Protein AF-A0A9D7WFY9-F1 (afdb_monomer_lite)

pLDDT: mean 77.86, std 20.07, range [42.69, 97.19]

Secondary structure (DSSP, 8-state):
--S-SSSSSSSSSSGGGGS------PPPHHHHHHHHHHHHHHHHTT-S-HHHHHHHHHHHHHHHHHHHHHHHHTS-----

Foldseek 3Di:
DDDDPPPPPPVVVCVVVPPCPPPDPDDDLVNLVVVLVVLVVCVVVVVDDPVCVVVSVVVSVVSVVVSVVVVVVVPPPPDD

Structure (mmCIF, N/CA/C/O backbone):
data_AF-A0A9D7WFY9-F1
#
_entry.id   AF-A0A9D7WFY9-F1
#
loop_
_atom_site.group_PDB
_atom_site.id
_atom_site.type_symbol
_atom_site.label_atom_id
_atom_site.label_alt_id
_atom_site.label_comp_id
_atom_site.label_asym_id
_atom_site.label_entity_id
_atom_site.label_seq_id
_atom_site.pdbx_PDB_ins_code
_atom_site.Cartn_x
_atom_site.Cartn_y
_atom_site.Cartn_z
_atom_site.occupancy
_atom_site.B_iso_or_equiv
_atom_site.auth_seq_id
_atom_site.auth_comp_id
_atom_s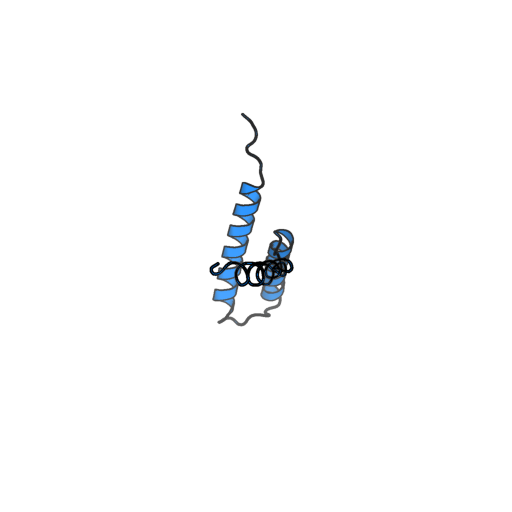ite.auth_asym_id
_atom_site.auth_atom_id
_atom_site.pdbx_PDB_model_num
ATOM 1 N N . MET A 1 1 ? 26.752 -0.179 63.948 1.00 49.75 1 MET A N 1
ATOM 2 C CA . MET A 1 1 ? 26.561 1.104 63.241 1.00 49.75 1 MET A CA 1
ATOM 3 C C . MET A 1 1 ? 27.519 1.105 62.049 1.00 49.75 1 MET A C 1
ATOM 5 O O . MET A 1 1 ? 28.421 1.920 61.994 1.00 49.75 1 MET A O 1
ATOM 9 N N . SER A 1 2 ? 27.574 0.059 61.222 1.00 47.03 2 SER A N 1
ATOM 10 C CA . SER A 1 2 ? 26.499 -0.553 60.420 1.00 47.03 2 SER A CA 1
ATOM 11 C C . SER A 1 2 ? 25.920 0.453 59.433 1.00 47.03 2 SER A C 1
ATOM 13 O O . SER A 1 2 ? 25.000 1.186 59.766 1.00 47.03 2 SER A O 1
ATOM 15 N N . ASP A 1 3 ? 26.572 0.513 58.274 1.00 56.19 3 ASP A N 1
ATOM 16 C CA . ASP A 1 3 ? 25.949 0.241 56.972 1.00 56.19 3 ASP A CA 1
ATOM 17 C C . ASP A 1 3 ? 24.727 1.052 56.512 1.00 56.19 3 ASP A C 1
ATOM 19 O O . ASP A 1 3 ? 24.015 0.602 55.621 1.00 56.19 3 ASP A O 1
ATOM 23 N N . GLU A 1 4 ? 24.495 2.264 57.018 1.00 54.41 4 GLU A N 1
ATOM 24 C CA . GLU A 1 4 ? 23.311 3.045 56.607 1.00 54.41 4 GLU A CA 1
ATOM 25 C C . GLU A 1 4 ? 23.587 4.292 55.748 1.00 54.41 4 GLU A C 1
ATOM 27 O O . GLU A 1 4 ? 22.654 5.012 55.412 1.00 54.41 4 GLU A O 1
ATOM 32 N N . GLN A 1 5 ? 24.829 4.537 55.303 1.00 53.44 5 GLN A N 1
ATOM 33 C CA . GLN A 1 5 ? 25.154 5.696 54.440 1.00 53.44 5 GLN A CA 1
ATOM 34 C C . GLN A 1 5 ? 25.539 5.344 52.989 1.00 53.44 5 GLN A C 1
ATOM 36 O O . GLN A 1 5 ? 26.094 6.167 52.270 1.00 53.44 5 GLN A O 1
ATOM 41 N N . THR A 1 6 ? 25.247 4.131 52.521 1.00 51.00 6 THR A N 1
ATOM 42 C CA . THR A 1 6 ? 25.489 3.732 51.115 1.00 51.00 6 THR A CA 1
ATOM 43 C C . THR A 1 6 ? 24.202 3.341 50.377 1.00 51.00 6 THR A C 1
ATOM 45 O O . THR A 1 6 ? 24.232 3.040 49.191 1.00 51.00 6 THR A O 1
ATOM 48 N N . THR A 1 7 ? 23.041 3.440 51.030 1.00 47.69 7 THR A N 1
ATOM 49 C CA . THR A 1 7 ? 21.750 3.006 50.463 1.00 47.69 7 THR A CA 1
ATOM 50 C C . THR A 1 7 ? 20.838 4.156 50.002 1.00 47.69 7 THR A C 1
ATOM 52 O O . THR A 1 7 ? 19.675 3.931 49.693 1.00 47.69 7 THR A O 1
ATOM 55 N N . ALA A 1 8 ? 21.333 5.398 49.958 1.00 53.41 8 ALA A N 1
ATOM 56 C CA . ALA A 1 8 ? 20.527 6.562 49.561 1.00 53.41 8 ALA A CA 1
ATOM 57 C C . ALA A 1 8 ? 20.924 7.185 48.209 1.00 53.41 8 ALA A C 1
ATOM 59 O O . ALA A 1 8 ? 20.123 7.908 47.636 1.00 53.41 8 ALA A O 1
ATOM 60 N N . GLU A 1 9 ? 22.114 6.900 47.668 1.00 52.88 9 GLU A N 1
ATOM 61 C CA . GLU A 1 9 ? 22.620 7.602 46.469 1.00 52.88 9 GLU A CA 1
ATOM 62 C C . GLU A 1 9 ? 22.575 6.756 45.180 1.00 52.88 9 GLU A C 1
ATOM 64 O O . GLU A 1 9 ? 22.786 7.266 44.085 1.00 52.88 9 GLU A O 1
ATOM 69 N N . VAL A 1 10 ? 22.251 5.460 45.268 1.00 53.84 10 VAL A N 1
ATOM 70 C CA . VAL A 1 10 ? 22.124 4.584 44.081 1.00 53.84 10 VAL A CA 1
ATOM 71 C C . VAL A 1 10 ? 20.688 4.552 43.537 1.00 53.84 10 VAL A C 1
ATOM 73 O O . VAL A 1 10 ? 20.469 4.221 42.371 1.00 53.84 10 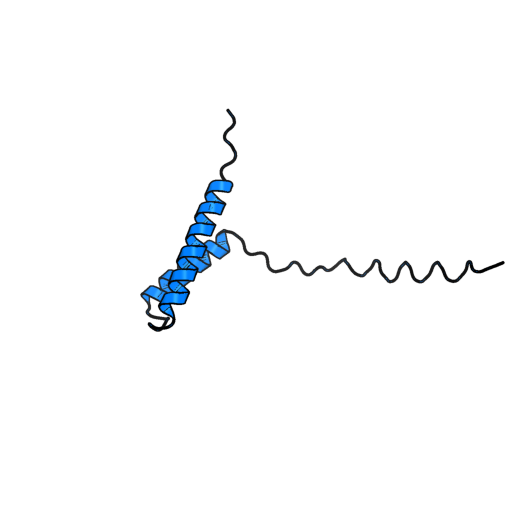VAL A O 1
ATOM 76 N N . THR A 1 11 ? 19.698 4.943 44.340 1.00 48.47 11 THR A N 1
ATOM 77 C CA . THR A 1 11 ? 18.276 4.857 43.976 1.00 48.47 11 THR A CA 1
ATOM 78 C C . THR A 1 11 ? 17.772 6.038 43.141 1.00 48.47 11 THR A C 1
ATOM 80 O O . THR A 1 11 ? 16.831 5.857 42.380 1.00 48.47 11 THR A O 1
ATOM 83 N N . GLU A 1 12 ? 18.406 7.215 43.187 1.00 49.06 12 GLU A N 1
ATOM 84 C CA . GLU A 1 12 ? 17.935 8.392 42.426 1.00 49.06 12 GLU A CA 1
ATOM 85 C C . GLU A 1 12 ? 18.531 8.509 41.009 1.00 49.06 12 GLU A C 1
ATOM 87 O O . GLU A 1 12 ? 17.971 9.191 40.154 1.00 49.06 12 GLU A O 1
ATOM 92 N N . ALA A 1 13 ? 19.618 7.796 40.691 1.00 49.72 13 ALA A N 1
ATOM 93 C CA . ALA A 1 13 ? 20.218 7.843 39.350 1.00 49.72 13 ALA A CA 1
ATOM 94 C C . ALA A 1 13 ? 19.546 6.904 38.325 1.00 49.72 13 ALA A C 1
ATOM 96 O O . ALA A 1 13 ? 19.873 6.953 37.140 1.00 49.72 13 ALA A O 1
ATOM 97 N N . THR A 1 14 ? 18.614 6.044 38.753 1.00 47.81 14 THR A N 1
ATOM 98 C CA . THR A 1 14 ? 17.882 5.132 37.851 1.00 47.81 14 THR A CA 1
ATOM 99 C C . THR A 1 14 ? 16.459 5.590 37.522 1.00 47.81 14 THR A C 1
ATOM 101 O O . THR A 1 14 ? 15.891 5.102 36.549 1.00 47.81 14 THR A O 1
ATOM 104 N N . GLU A 1 15 ? 15.901 6.585 38.222 1.00 47.41 15 GLU A N 1
ATOM 105 C CA . GLU A 1 15 ? 14.552 7.108 37.930 1.00 47.41 15 GLU A CA 1
ATOM 106 C C . GLU A 1 15 ? 14.506 8.156 36.804 1.00 47.41 15 GLU A C 1
ATOM 108 O O . GLU A 1 15 ? 13.440 8.421 36.251 1.00 47.41 15 GLU A O 1
ATOM 113 N N . GLN A 1 16 ? 15.647 8.690 36.358 1.00 42.69 16 GLN A N 1
ATOM 114 C CA . GLN A 1 16 ? 15.702 9.523 35.145 1.00 42.69 16 GLN A CA 1
ATOM 115 C C . GLN A 1 16 ? 15.750 8.711 33.837 1.00 42.69 16 GLN A C 1
ATOM 117 O O . GLN A 1 16 ? 15.765 9.292 32.753 1.00 42.69 16 GLN A O 1
ATOM 122 N N . ALA A 1 17 ? 15.709 7.376 33.901 1.00 52.19 17 ALA A N 1
ATOM 123 C CA . ALA A 1 17 ? 15.815 6.498 32.735 1.00 52.19 17 ALA A CA 1
ATOM 124 C C . ALA A 1 17 ? 14.523 6.335 31.901 1.00 52.19 17 ALA A C 1
ATOM 126 O O . ALA A 1 17 ? 14.500 5.496 31.002 1.00 52.19 17 ALA A O 1
ATOM 127 N N . THR A 1 18 ? 13.448 7.100 32.139 1.00 49.56 18 THR A N 1
ATOM 128 C CA . THR A 1 18 ? 12.156 6.807 31.471 1.00 49.56 18 THR A CA 1
ATOM 129 C C . THR A 1 18 ? 11.310 8.007 31.042 1.00 49.56 18 THR A C 1
ATOM 131 O O . THR A 1 18 ? 10.140 7.830 30.716 1.00 49.56 18 THR A O 1
ATOM 134 N N . ALA A 1 19 ? 11.864 9.222 30.996 1.00 52.22 19 ALA A N 1
ATOM 135 C CA . ALA A 1 19 ? 11.097 10.416 30.610 1.00 52.22 19 ALA A CA 1
ATOM 136 C C . ALA A 1 19 ? 11.249 10.845 29.140 1.00 52.22 19 ALA A C 1
ATOM 138 O O . ALA A 1 19 ? 10.682 11.857 28.756 1.00 52.22 19 ALA A O 1
ATOM 139 N N . GLU A 1 20 ? 11.944 10.070 28.310 1.00 51.44 20 GLU A N 1
ATOM 140 C CA . GLU A 1 20 ? 11.951 10.217 26.850 1.00 51.44 20 GLU A CA 1
ATOM 141 C C . GLU A 1 20 ? 11.994 8.815 26.232 1.00 51.44 20 GLU A C 1
ATOM 143 O O . GLU A 1 20 ? 12.928 8.422 25.535 1.00 51.44 20 GLU A O 1
ATOM 148 N N . ALA A 1 21 ? 10.952 8.017 26.487 1.00 54.50 21 ALA A N 1
ATOM 149 C CA . ALA A 1 21 ? 10.560 7.041 25.482 1.00 54.50 21 ALA A CA 1
ATOM 150 C C . ALA A 1 21 ? 10.200 7.871 24.249 1.00 54.50 21 ALA A C 1
ATOM 152 O O . ALA A 1 21 ? 9.096 8.407 24.170 1.00 54.50 21 ALA A O 1
ATOM 153 N N . ALA A 1 22 ? 11.171 8.074 23.353 1.00 59.03 22 ALA A N 1
ATOM 154 C CA . ALA A 1 22 ? 10.936 8.632 22.036 1.00 59.03 22 ALA A CA 1
ATOM 155 C C . ALA A 1 22 ? 9.687 7.930 21.505 1.00 59.03 22 ALA A C 1
ATOM 157 O O . ALA A 1 22 ? 9.727 6.714 21.305 1.00 59.03 22 ALA A O 1
ATOM 158 N N . GLN A 1 23 ? 8.566 8.658 21.407 1.00 64.62 23 GLN A N 1
ATOM 159 C CA . GLN A 1 23 ? 7.339 8.110 20.848 1.00 64.62 23 GLN A CA 1
ATOM 160 C C . GLN A 1 23 ? 7.746 7.524 19.507 1.00 64.62 23 GLN A C 1
ATOM 162 O O . GLN A 1 23 ? 8.187 8.253 18.612 1.00 64.62 23 GLN A O 1
ATOM 167 N N . ALA A 1 24 ? 7.710 6.194 19.417 1.00 69.88 24 ALA A N 1
ATOM 168 C CA . ALA A 1 24 ? 7.950 5.529 18.159 1.00 69.88 24 ALA A CA 1
ATOM 169 C C . ALA A 1 24 ? 6.971 6.155 17.159 1.00 69.88 24 ALA A C 1
ATOM 171 O O . ALA A 1 24 ? 5.839 6.452 17.545 1.00 69.88 24 ALA A O 1
ATOM 172 N N . PRO A 1 25 ? 7.396 6.435 15.920 1.00 77.00 25 PRO A N 1
ATOM 173 C CA . PRO A 1 25 ? 6.502 7.026 14.941 1.00 77.00 25 PRO A CA 1
ATOM 174 C C . PRO A 1 25 ? 5.254 6.147 14.813 1.00 77.00 25 PRO A C 1
ATOM 176 O O . PRO A 1 25 ? 5.332 5.010 14.345 1.00 77.00 25 PRO A O 1
ATOM 179 N N . ASP A 1 26 ? 4.122 6.673 15.274 1.00 84.69 26 ASP A N 1
ATOM 180 C CA . ASP A 1 26 ? 2.842 5.985 15.222 1.00 84.69 26 ASP A CA 1
ATOM 181 C C . ASP A 1 26 ? 2.283 6.101 13.805 1.00 84.69 26 ASP A C 1
ATOM 183 O O . ASP A 1 26 ? 2.133 7.194 13.259 1.00 84.69 26 ASP A O 1
ATOM 187 N N . LEU A 1 27 ? 1.971 4.958 13.199 1.00 89.19 27 LEU A N 1
ATOM 188 C CA . LEU A 1 27 ? 1.248 4.910 11.933 1.00 89.19 27 LEU A CA 1
ATOM 189 C C . LEU A 1 27 ? -0.252 4.927 12.209 1.00 89.19 27 LEU A C 1
ATOM 191 O O . LEU A 1 27 ? -0.774 4.075 12.932 1.00 89.19 27 LEU A O 1
ATOM 195 N N . THR A 1 28 ? -0.960 5.866 11.589 1.00 90.81 28 THR A N 1
ATOM 196 C CA . THR A 1 28 ? -2.419 5.953 11.688 1.00 90.81 28 THR A CA 1
ATOM 197 C C . THR A 1 28 ? -3.103 5.191 10.552 1.00 90.81 28 THR A C 1
ATOM 199 O O . THR A 1 28 ? -2.511 4.892 9.514 1.00 90.81 28 THR A O 1
ATOM 202 N N . VAL A 1 29 ? -4.402 4.915 10.705 1.00 90.75 29 VAL A N 1
ATOM 203 C CA . VAL A 1 29 ? -5.223 4.322 9.632 1.00 90.75 29 VAL A CA 1
ATOM 204 C C . VAL A 1 29 ? -5.193 5.185 8.363 1.00 90.75 29 VAL A C 1
ATOM 206 O O . VAL A 1 29 ? -5.176 4.646 7.257 1.00 90.75 29 VAL A O 1
ATOM 209 N N . THR A 1 30 ? -5.127 6.510 8.512 1.00 91.88 30 THR A N 1
ATOM 210 C CA . THR A 1 30 ? -4.995 7.457 7.397 1.00 91.88 30 THR A CA 1
ATOM 211 C C . THR A 1 30 ? -3.680 7.257 6.642 1.00 91.88 30 THR A C 1
ATOM 213 O O . THR A 1 30 ? -3.685 7.202 5.412 1.00 91.88 30 THR A O 1
ATOM 216 N N . ASP A 1 31 ? -2.564 7.075 7.355 1.00 94.31 31 ASP A N 1
ATOM 217 C CA . ASP A 1 31 ? -1.253 6.831 6.736 1.00 94.31 31 ASP A CA 1
ATOM 218 C C . ASP A 1 31 ? -1.240 5.505 5.970 1.00 94.31 31 ASP A C 1
ATOM 220 O O . ASP A 1 31 ? -0.747 5.419 4.845 1.00 94.31 31 ASP A O 1
ATOM 224 N N . LEU A 1 32 ? -1.854 4.469 6.542 1.00 94.25 32 LEU A N 1
ATOM 225 C CA . LEU A 1 32 ? -1.977 3.161 5.902 1.00 94.25 32 LEU A CA 1
ATOM 226 C C . LEU A 1 32 ? -2.842 3.211 4.628 1.00 94.25 32 LEU A C 1
ATOM 228 O O . LEU A 1 32 ? -2.506 2.573 3.626 1.00 94.25 32 LEU A O 1
ATOM 232 N N . GLN A 1 33 ? -3.918 4.004 4.619 1.00 93.50 33 GLN A N 1
ATOM 233 C CA . GLN A 1 33 ? -4.709 4.258 3.407 1.00 93.50 33 GLN A CA 1
ATOM 234 C C . GLN A 1 33 ? -3.902 5.024 2.350 1.00 93.50 33 GLN A C 1
ATOM 236 O O . GLN A 1 33 ? -3.975 4.699 1.160 1.00 93.50 33 GLN A O 1
ATOM 241 N N . ALA A 1 34 ? -3.097 6.004 2.769 1.00 96.31 34 ALA A N 1
ATOM 242 C CA . ALA A 1 34 ? -2.205 6.727 1.869 1.00 96.31 34 ALA A CA 1
ATOM 243 C C . ALA A 1 34 ? -1.164 5.787 1.237 1.00 96.31 34 ALA A C 1
ATOM 245 O O . ALA A 1 34 ? -0.965 5.832 0.022 1.00 96.31 34 ALA A O 1
ATOM 246 N N . LEU A 1 35 ? -0.570 4.874 2.014 1.00 96.12 35 LEU A N 1
ATOM 247 C CA . LEU A 1 35 ? 0.359 3.858 1.505 1.00 96.12 35 LEU A CA 1
ATOM 248 C C . LEU A 1 35 ? -0.287 2.957 0.447 1.00 96.12 35 LEU A C 1
ATOM 250 O O . LEU A 1 35 ? 0.316 2.725 -0.602 1.00 96.12 35 LEU A O 1
ATOM 254 N N . LYS A 1 36 ? -1.526 2.502 0.672 1.00 95.31 36 LYS A N 1
ATOM 255 C CA . LYS A 1 36 ? -2.291 1.729 -0.321 1.00 95.31 36 LYS A CA 1
ATOM 256 C C . LYS A 1 36 ? -2.433 2.501 -1.639 1.00 95.31 36 LYS A C 1
ATOM 258 O O . LYS A 1 36 ? -2.106 1.972 -2.698 1.00 95.31 36 LYS A O 1
ATOM 263 N N . SER A 1 37 ? -2.841 3.769 -1.563 1.00 96.31 37 SER A N 1
ATOM 264 C CA . SER A 1 37 ? -2.992 4.644 -2.736 1.00 96.31 37 SER A CA 1
ATOM 265 C C . SER A 1 37 ? -1.665 4.877 -3.474 1.00 96.31 37 SER A C 1
ATOM 267 O O . SER A 1 37 ? -1.610 4.833 -4.704 1.00 96.31 37 SER A O 1
ATOM 269 N N . ILE A 1 38 ? -0.562 5.057 -2.740 1.00 96.75 38 ILE A N 1
ATOM 270 C CA . ILE A 1 38 ? 0.776 5.212 -3.328 1.00 96.75 38 ILE A CA 1
ATOM 271 C C . ILE A 1 38 ? 1.182 3.950 -4.095 1.00 96.75 38 ILE A C 1
ATOM 273 O O . ILE A 1 38 ? 1.677 4.061 -5.219 1.00 96.75 38 ILE A O 1
ATOM 277 N N . ILE A 1 39 ? 0.949 2.762 -3.526 1.00 95.75 39 ILE A N 1
ATOM 278 C CA . ILE A 1 39 ? 1.244 1.486 -4.193 1.00 95.75 39 ILE A CA 1
ATOM 279 C C . ILE A 1 39 ? 0.414 1.346 -5.475 1.00 95.75 39 ILE A C 1
ATOM 281 O O . ILE A 1 39 ? 0.967 0.954 -6.506 1.00 95.75 39 ILE A O 1
ATOM 285 N N . ASP A 1 40 ? -0.869 1.717 -5.449 1.00 95.19 40 ASP A N 1
ATOM 286 C CA . ASP A 1 40 ? -1.735 1.701 -6.635 1.00 95.19 40 ASP A CA 1
ATOM 287 C C . ASP A 1 40 ? -1.194 2.610 -7.745 1.00 95.19 40 ASP A C 1
ATOM 289 O O . ASP A 1 40 ? -1.015 2.175 -8.886 1.00 95.19 40 ASP A O 1
ATOM 293 N N . VAL A 1 41 ? -0.872 3.863 -7.413 1.00 97.19 41 VAL A N 1
ATOM 294 C CA . VAL A 1 41 ? -0.343 4.839 -8.378 1.00 97.19 41 VAL A CA 1
ATOM 295 C C . VAL A 1 41 ? 1.012 4.395 -8.931 1.00 97.19 41 VAL A C 1
ATOM 297 O O . VAL A 1 41 ? 1.258 4.504 -10.135 1.00 97.19 41 VAL A O 1
ATOM 300 N N . ALA A 1 42 ? 1.898 3.878 -8.080 1.00 96.31 42 ALA A N 1
ATOM 301 C CA . ALA A 1 42 ? 3.202 3.369 -8.492 1.00 96.31 42 ALA A CA 1
ATOM 302 C C . ALA A 1 42 ? 3.068 2.151 -9.422 1.00 96.31 42 ALA A C 1
ATOM 304 O O . AL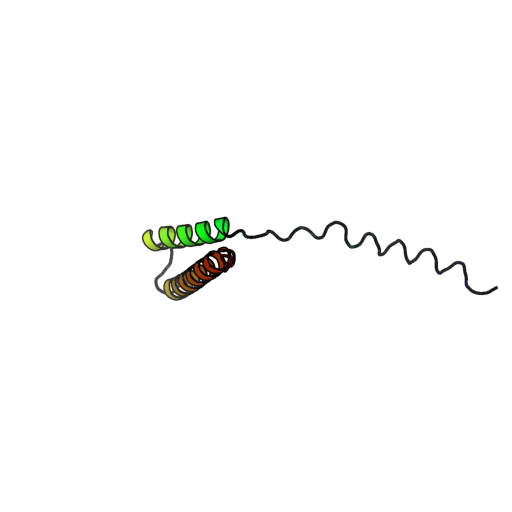A A 1 42 ? 3.760 2.074 -10.440 1.00 96.31 42 ALA A O 1
ATOM 305 N N . SER A 1 43 ? 2.131 1.246 -9.126 1.00 94.31 43 SER A N 1
ATOM 306 C CA . SER A 1 43 ? 1.848 0.066 -9.951 1.00 94.31 43 SER A CA 1
ATOM 307 C C . SER A 1 43 ? 1.290 0.455 -11.321 1.00 94.31 43 SER A C 1
ATOM 309 O O . SER A 1 43 ? 1.770 -0.042 -12.337 1.00 94.31 43 SER A O 1
ATOM 311 N N . GLN A 1 44 ? 0.353 1.411 -11.375 1.00 94.31 44 GLN A N 1
ATOM 312 C CA . GLN A 1 44 ? -0.195 1.936 -12.636 1.00 94.31 44 GLN A CA 1
ATOM 313 C C . GLN A 1 44 ? 0.867 2.617 -13.507 1.00 94.31 44 GLN A C 1
ATOM 315 O O . GLN A 1 44 ? 0.806 2.552 -14.732 1.00 94.31 44 GLN A O 1
ATOM 320 N N . ARG A 1 45 ? 1.858 3.259 -12.881 1.00 95.75 45 ARG A N 1
ATOM 321 C CA . ARG A 1 45 ? 2.977 3.911 -13.578 1.00 95.75 45 ARG A CA 1
ATOM 322 C C . ARG A 1 45 ? 4.099 2.948 -13.971 1.00 95.75 45 ARG A C 1
ATOM 324 O O . ARG A 1 45 ? 5.073 3.392 -14.571 1.00 95.75 45 ARG A O 1
ATOM 331 N N . GLY A 1 46 ? 3.993 1.662 -13.630 1.00 93.81 46 GLY A N 1
ATOM 332 C CA . GLY A 1 46 ? 5.043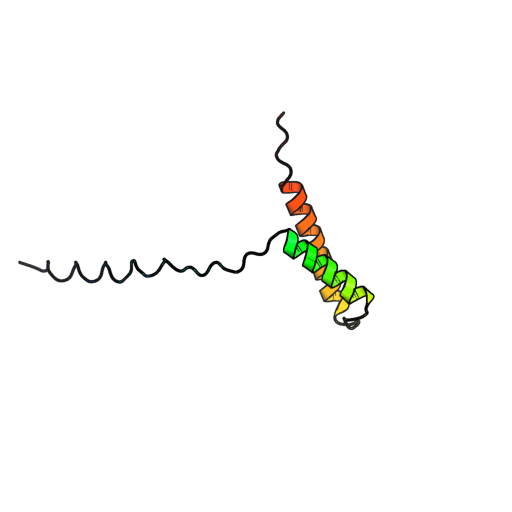 0.679 -13.899 1.00 93.81 46 GLY A CA 1
ATOM 333 C C . GLY A 1 46 ? 6.330 0.935 -13.109 1.00 93.81 46 GLY A C 1
ATOM 334 O O . GLY A 1 46 ? 7.414 0.630 -13.598 1.00 93.81 46 GLY A O 1
ATOM 335 N N . ALA A 1 47 ? 6.231 1.513 -11.905 1.00 95.38 47 ALA A N 1
ATOM 336 C CA . ALA A 1 47 ? 7.393 1.815 -11.065 1.00 95.38 47 ALA A CA 1
ATOM 337 C C . ALA A 1 47 ? 8.110 0.554 -10.544 1.00 95.38 47 ALA A C 1
ATOM 339 O O . ALA A 1 47 ? 9.284 0.622 -10.187 1.00 95.38 47 ALA A O 1
ATOM 340 N N . PHE A 1 48 ? 7.413 -0.586 -10.511 1.00 96.00 48 PHE A N 1
ATOM 341 C CA . PHE A 1 48 ? 7.940 -1.874 -10.060 1.00 96.00 48 PHE A CA 1
ATOM 342 C C . PHE A 1 48 ? 8.195 -2.806 -11.239 1.00 96.00 48 PHE A C 1
ATOM 344 O O . PHE A 1 48 ? 7.397 -2.880 -12.179 1.00 96.00 48 PHE A O 1
ATOM 351 N N . LYS A 1 49 ? 9.285 -3.571 -11.171 1.00 95.62 49 LYS A N 1
ATOM 352 C CA . LYS A 1 49 ? 9.596 -4.576 -12.190 1.00 95.62 49 LYS A CA 1
ATOM 353 C C . LYS A 1 49 ? 8.709 -5.821 -12.024 1.00 95.62 49 LYS A C 1
ATOM 355 O O . LYS A 1 49 ? 8.217 -6.087 -10.925 1.00 95.62 49 LYS A O 1
ATOM 360 N N . PRO A 1 50 ? 8.539 -6.651 -13.074 1.00 92.69 50 PRO A N 1
ATOM 361 C CA . PRO A 1 50 ? 7.696 -7.849 -12.998 1.00 92.69 50 PRO A CA 1
ATOM 362 C C . PRO A 1 50 ? 8.071 -8.820 -11.869 1.00 92.69 50 PRO A C 1
ATOM 364 O O . PRO A 1 50 ? 7.194 -9.399 -11.235 1.00 92.69 50 PRO A O 1
ATOM 367 N N . ASN A 1 51 ? 9.367 -8.975 -11.588 1.00 93.62 51 ASN A N 1
ATOM 368 C CA . ASN A 1 51 ? 9.867 -9.833 -10.511 1.00 93.62 51 ASN A CA 1
ATOM 369 C C . ASN A 1 51 ? 9.502 -9.318 -9.104 1.00 93.62 51 ASN A C 1
ATOM 371 O O . ASN A 1 51 ? 9.370 -10.119 -8.185 1.00 93.62 51 ASN A O 1
ATOM 375 N N . GLU A 1 52 ? 9.326 -8.006 -8.933 1.00 94.19 52 GLU A N 1
ATOM 376 C CA . GLU A 1 52 ? 8.990 -7.363 -7.652 1.00 94.19 52 GLU A CA 1
ATOM 377 C C . GLU A 1 52 ? 7.473 -7.262 -7.443 1.00 94.19 52 GLU A C 1
ATOM 379 O O . GLU A 1 52 ? 6.995 -7.279 -6.306 1.00 94.19 52 GLU A O 1
ATOM 384 N N . MET A 1 53 ? 6.705 -7.225 -8.537 1.00 93.69 53 MET A N 1
ATOM 385 C CA . MET A 1 53 ? 5.253 -7.039 -8.517 1.00 93.69 53 MET A CA 1
ATOM 386 C C . MET A 1 53 ? 4.516 -8.107 -7.700 1.00 93.69 53 MET A C 1
ATOM 388 O O . MET A 1 53 ? 3.506 -7.805 -7.070 1.00 93.69 53 MET A O 1
ATOM 392 N N . MET A 1 54 ? 5.022 -9.345 -7.652 1.00 95.00 54 MET A N 1
ATOM 393 C CA . MET A 1 54 ? 4.410 -10.385 -6.817 1.00 95.00 54 MET A CA 1
ATOM 394 C C . MET A 1 54 ? 4.450 -10.019 -5.331 1.00 95.00 54 MET A C 1
ATOM 396 O O . MET A 1 54 ? 3.431 -10.101 -4.647 1.00 95.00 54 MET A O 1
ATOM 400 N N . THR A 1 55 ? 5.606 -9.584 -4.833 1.00 96.06 55 THR A N 1
ATOM 401 C CA . THR A 1 55 ? 5.775 -9.190 -3.428 1.00 96.06 55 THR A CA 1
ATOM 402 C C . THR A 1 55 ? 4.993 -7.917 -3.115 1.00 96.06 55 THR A C 1
ATOM 404 O O . THR A 1 55 ? 4.344 -7.832 -2.069 1.00 96.06 55 THR A O 1
ATOM 407 N N . VAL A 1 56 ? 5.001 -6.947 -4.036 1.00 95.75 56 VAL A N 1
ATOM 408 C CA . VAL A 1 56 ? 4.231 -5.700 -3.904 1.00 95.75 56 VAL A CA 1
ATOM 409 C C . VAL A 1 56 ? 2.732 -5.996 -3.838 1.00 95.75 56 VAL A C 1
ATOM 411 O O . VAL A 1 56 ? 2.070 -5.568 -2.896 1.00 95.75 56 VAL A O 1
ATOM 414 N N . GLY A 1 57 ? 2.206 -6.798 -4.768 1.00 94.56 57 GLY A N 1
ATOM 415 C CA . GLY A 1 57 ? 0.793 -7.178 -4.799 1.00 94.56 57 GLY A CA 1
ATOM 416 C C . GLY A 1 57 ? 0.362 -7.978 -3.567 1.00 94.56 57 GLY A C 1
ATOM 417 O O . GLY A 1 57 ? -0.694 -7.719 -2.994 1.00 94.56 57 GLY A O 1
ATOM 418 N N . GLN A 1 58 ? 1.197 -8.907 -3.086 1.00 96.88 58 GLN A N 1
ATOM 419 C CA . GLN A 1 58 ? 0.918 -9.621 -1.833 1.00 96.88 58 GLN A CA 1
ATOM 420 C C . GLN A 1 58 ? 0.857 -8.675 -0.629 1.00 96.88 58 GLN A C 1
ATOM 422 O O . GLN A 1 58 ? -0.006 -8.831 0.234 1.00 96.88 58 GLN A O 1
ATOM 427 N N . THR A 1 59 ? 1.766 -7.701 -0.565 1.00 96.38 59 THR A N 1
ATOM 428 C CA . THR A 1 59 ? 1.797 -6.709 0.518 1.00 96.38 59 THR A CA 1
ATOM 429 C C . THR A 1 59 ? 0.574 -5.798 0.458 1.00 96.38 59 THR A C 1
ATOM 431 O O . THR A 1 59 ? -0.061 -5.571 1.485 1.00 96.38 59 THR A O 1
ATOM 434 N N . TYR A 1 60 ? 0.187 -5.361 -0.743 1.00 96.62 60 TYR A N 1
ATOM 435 C CA . TYR A 1 60 ? -1.031 -4.591 -0.977 1.00 96.62 60 TYR A CA 1
ATOM 436 C C . TYR A 1 60 ? -2.279 -5.319 -0.467 1.00 96.62 60 TYR A C 1
ATOM 438 O O . TYR A 1 60 ? -3.047 -4.754 0.305 1.00 96.62 60 TYR A O 1
ATOM 446 N N . ASN A 1 61 ? -2.446 -6.597 -0.825 1.00 96.31 61 ASN A N 1
ATOM 447 C CA . ASN A 1 61 ? -3.606 -7.388 -0.404 1.00 96.31 61 ASN A CA 1
ATOM 448 C C . ASN A 1 61 ? -3.677 -7.555 1.121 1.00 96.31 61 ASN A C 1
ATOM 450 O O . ASN A 1 61 ? -4.757 -7.495 1.704 1.00 96.31 61 ASN A O 1
ATOM 454 N N . LYS A 1 62 ? -2.530 -7.748 1.785 1.00 96.69 62 LYS A N 1
ATOM 455 C CA . LYS A 1 62 ? -2.471 -7.820 3.255 1.00 96.69 62 LYS A CA 1
ATOM 456 C C . LYS A 1 62 ? -2.835 -6.485 3.902 1.00 96.69 62 LYS A C 1
ATOM 458 O O . LYS A 1 62 ? -3.567 -6.478 4.887 1.00 96.69 62 LYS A O 1
ATOM 463 N N . LEU A 1 63 ? -2.336 -5.378 3.350 1.00 95.94 63 LEU A N 1
ATOM 464 C CA . LEU A 1 63 ? -2.652 -4.029 3.817 1.00 95.94 63 LEU A CA 1
ATOM 465 C C . LEU A 1 63 ? -4.148 -3.725 3.665 1.00 95.94 63 LEU A C 1
ATOM 467 O O . LEU A 1 63 ? -4.763 -3.219 4.598 1.00 95.94 63 LEU A O 1
ATOM 471 N N . ASP A 1 64 ? -4.737 -4.079 2.524 1.00 94.94 64 ASP A N 1
ATOM 472 C CA . ASP A 1 64 ? -6.169 -3.912 2.266 1.00 94.94 64 ASP A CA 1
ATOM 473 C C . ASP A 1 64 ? -7.020 -4.714 3.260 1.00 94.94 64 ASP A C 1
ATOM 475 O O . ASP A 1 64 ? -7.863 -4.149 3.956 1.00 94.94 64 ASP A O 1
ATOM 479 N N . ALA A 1 65 ? -6.721 -6.007 3.432 1.00 95.62 65 ALA A N 1
ATOM 480 C CA . ALA A 1 65 ? -7.411 -6.855 4.402 1.00 95.62 65 ALA A CA 1
ATOM 481 C C . ALA A 1 65 ? -7.290 -6.322 5.842 1.00 95.62 65 ALA A C 1
ATOM 483 O O . ALA A 1 65 ? -8.263 -6.348 6.599 1.00 95.62 65 ALA A O 1
ATOM 484 N N . PHE A 1 66 ? -6.117 -5.806 6.221 1.00 94.56 66 PHE A N 1
ATOM 485 C CA . PHE A 1 66 ? -5.905 -5.186 7.528 1.00 94.56 66 PHE A CA 1
ATOM 486 C C . PHE A 1 66 ? -6.767 -3.932 7.708 1.00 94.56 66 PHE A C 1
ATOM 488 O O . PHE A 1 66 ? -7.451 -3.800 8.720 1.00 94.56 66 PHE A O 1
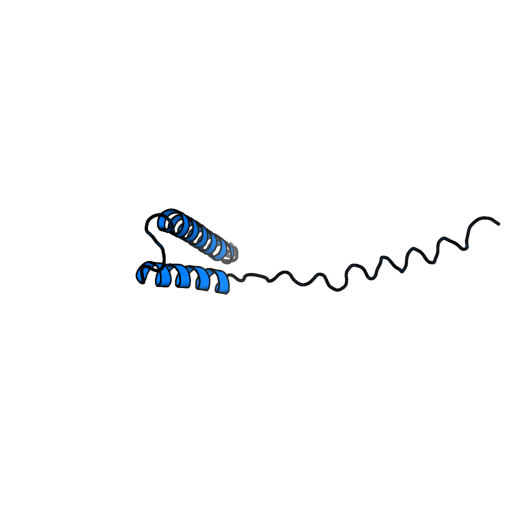ATOM 495 N N . LEU A 1 67 ? -6.790 -3.035 6.719 1.00 92.75 67 LEU A N 1
ATOM 496 C CA . LEU A 1 67 ? -7.612 -1.824 6.758 1.00 92.75 67 LEU A CA 1
ATOM 497 C C . LEU A 1 67 ? -9.111 -2.148 6.851 1.00 92.75 67 LEU A C 1
ATOM 499 O O . LEU A 1 67 ? -9.830 -1.510 7.624 1.00 92.75 67 LEU A O 1
ATOM 503 N N . VAL A 1 68 ? -9.581 -3.172 6.133 1.00 93.19 68 VAL A N 1
ATOM 504 C CA . VAL A 1 68 ? -10.963 -3.668 6.246 1.00 93.19 68 VAL A CA 1
ATOM 505 C C . VAL A 1 68 ? -11.244 -4.195 7.656 1.00 93.19 68 VAL A C 1
ATOM 507 O O . VAL A 1 68 ? -12.254 -3.838 8.259 1.00 93.19 68 VAL A O 1
ATOM 510 N N . ALA A 1 69 ? -10.341 -4.991 8.233 1.00 92.50 69 ALA A N 1
ATOM 511 C CA . ALA A 1 69 ? -10.514 -5.513 9.588 1.00 92.50 69 ALA A CA 1
ATOM 512 C C . ALA A 1 69 ? -10.507 -4.404 10.656 1.00 92.50 69 ALA A C 1
ATOM 514 O O . ALA A 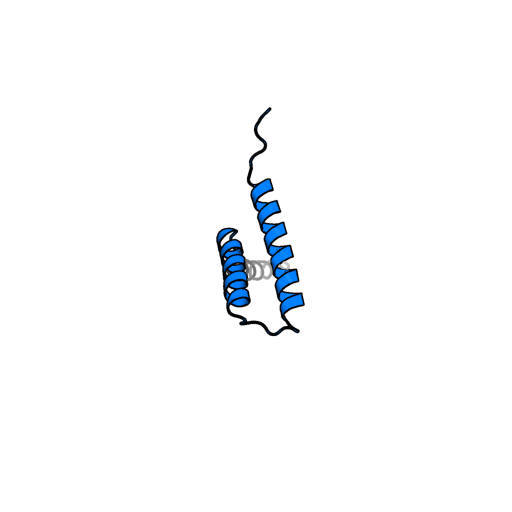1 69 ? -11.298 -4.446 11.600 1.00 92.50 69 ALA A O 1
ATOM 515 N N . VAL A 1 70 ? -9.643 -3.395 10.514 1.00 89.75 70 VAL A N 1
ATOM 516 C CA . VAL A 1 70 ? -9.585 -2.253 11.439 1.00 89.75 70 VAL A CA 1
ATOM 517 C C . VAL A 1 70 ? -10.856 -1.414 11.345 1.00 89.75 70 VAL A C 1
ATOM 519 O O . VAL A 1 70 ? -11.427 -1.068 12.373 1.00 89.75 70 VAL A O 1
ATOM 522 N N . THR A 1 71 ? -11.342 -1.127 10.137 1.00 84.88 71 THR A N 1
ATOM 523 C CA . THR A 1 71 ? -12.583 -0.353 9.943 1.00 84.88 71 THR A CA 1
ATOM 524 C C . THR A 1 71 ? -13.823 -1.099 10.437 1.00 84.88 71 THR A C 1
ATOM 526 O O . THR A 1 71 ? -14.692 -0.480 11.047 1.00 84.88 71 THR A O 1
ATOM 529 N N . ALA A 1 72 ? -13.877 -2.424 10.270 1.00 84.31 72 ALA A N 1
ATOM 530 C CA . ALA A 1 72 ? -14.939 -3.258 10.833 1.00 84.31 72 ALA A CA 1
ATOM 531 C C . ALA A 1 72 ? -14.941 -3.251 12.375 1.00 84.31 72 ALA A C 1
ATOM 533 O O . ALA A 1 72 ? -16.004 -3.202 12.984 1.00 84.31 72 ALA A O 1
ATOM 534 N N . ASN A 1 73 ? -13.765 -3.239 13.014 1.00 76.50 73 ASN A N 1
ATOM 535 C CA . ASN A 1 73 ? -13.641 -3.153 14.478 1.00 76.50 73 ASN A CA 1
ATOM 536 C C . ASN A 1 73 ? -13.869 -1.738 15.043 1.00 76.50 73 ASN A C 1
ATOM 538 O O . ASN A 1 73 ? -14.075 -1.586 16.243 1.00 76.50 73 ASN A O 1
ATOM 542 N N . GLN A 1 74 ? -13.825 -0.701 14.203 1.00 67.56 74 GLN A N 1
ATOM 543 C CA . GLN A 1 74 ? -14.120 0.685 14.590 1.00 67.56 74 GLN A CA 1
ATOM 544 C C . GLN A 1 74 ? -15.629 0.977 14.620 1.00 67.56 74 GLN A C 1
ATOM 546 O O . GLN A 1 74 ? -16.033 2.029 15.117 1.00 67.56 74 GLN A O 1
ATOM 551 N N . GLN A 1 75 ? -16.480 0.072 14.118 1.00 60.91 75 GLN A N 1
ATOM 552 C CA . GLN A 1 75 ? -17.912 0.156 14.388 1.00 60.91 75 GLN A CA 1
ATOM 553 C C . GLN A 1 75 ? -18.154 -0.278 15.842 1.00 60.91 75 GLN A C 1
ATOM 555 O O . GLN A 1 75 ? -17.884 -1.434 16.175 1.00 60.91 75 GLN A O 1
ATOM 560 N N . PRO A 1 76 ? -18.647 0.611 16.727 1.00 54.38 76 PRO A N 1
ATOM 561 C CA . PRO A 1 76 ? -18.984 0.208 18.084 1.00 54.38 76 PRO A CA 1
ATOM 562 C C . PRO A 1 76 ? -20.039 -0.905 18.024 1.00 54.38 76 PRO A C 1
ATOM 564 O O . PRO A 1 76 ? -20.884 -0.867 17.121 1.00 54.38 76 PRO A O 1
ATOM 567 N N . PRO A 1 77 ? -20.034 -1.876 18.961 1.00 56.59 77 PRO A N 1
ATOM 568 C CA . PRO A 1 77 ? -21.152 -2.794 19.111 1.00 56.59 77 PRO A CA 1
ATOM 569 C C . PRO A 1 77 ? -22.401 -1.935 19.296 1.00 56.59 77 PRO A C 1
ATOM 571 O O . PRO A 1 77 ? -22.563 -1.259 20.312 1.00 56.59 77 PRO A O 1
ATOM 574 N N . GLN A 1 78 ? -23.230 -1.872 18.254 1.00 55.78 78 GLN A N 1
ATOM 575 C CA . GLN A 1 78 ? -24.512 -1.199 18.322 1.00 55.78 78 GLN A CA 1
ATOM 576 C C . GLN A 1 78 ? -25.281 -1.909 19.425 1.00 55.78 78 GLN A C 1
ATOM 578 O O . GLN A 1 78 ? -25.523 -3.112 19.332 1.00 55.78 78 GLN A O 1
ATOM 583 N N . GLY A 1 79 ? -25.548 -1.169 20.501 1.00 60.94 79 GLY A N 1
ATOM 584 C CA . GLY A 1 79 ? -26.286 -1.668 21.646 1.00 60.94 79 GLY A CA 1
ATOM 585 C C . GLY A 1 79 ? -27.581 -2.316 21.178 1.00 60.94 79 GLY A C 1
ATOM 586 O O . GLY A 1 79 ? -28.389 -1.677 20.500 1.00 60.94 79 GLY A O 1
ATOM 587 N N . VAL A 1 80 ? -27.732 -3.585 21.540 1.00 44.47 80 VAL A N 1
ATOM 588 C CA . VAL A 1 80 ? -29.006 -4.298 21.597 1.00 44.47 80 VAL A CA 1
ATOM 589 C C . VAL A 1 80 ? -29.355 -4.527 23.055 1.00 44.47 80 VAL A C 1
ATOM 591 O O . VAL A 1 80 ? -28.422 -4.827 23.837 1.00 44.47 80 VAL A O 1
#

Sequence (80 aa):
MSDEQTTAEVTEATEQATAEAAQAPDLTVTDLQALKSIIDVASQRGAFKPNEMMTVGQTYNKLDAFLVAVTANQQPPQGV

Radius of gyration: 25.03 Å; chains: 1; bounding box: 56×21×77 Å